Protein AF-A0A6I7WSZ7-F1 (afdb_monomer_lite)

Structure (mmCIF, N/CA/C/O backbone):
data_AF-A0A6I7WSZ7-F1
#
_entry.id   AF-A0A6I7WSZ7-F1
#
loop_
_atom_site.group_PDB
_atom_site.id
_atom_site.type_symbol
_atom_site.label_atom_id
_atom_site.label_alt_id
_atom_site.label_comp_id
_atom_site.label_asym_id
_atom_site.label_entity_id
_atom_site.label_seq_id
_atom_site.pdbx_PDB_ins_code
_atom_site.Cartn_x
_atom_site.Cartn_y
_atom_site.Cartn_z
_atom_site.occupancy
_atom_site.B_iso_or_equiv
_atom_site.auth_seq_id
_atom_site.auth_comp_id
_atom_site.auth_asym_id
_atom_site.auth_atom_id
_atom_site.pdbx_PDB_model_num
ATOM 1 N N . MET A 1 1 ? 23.180 -10.402 -24.984 1.00 61.69 1 MET A N 1
ATOM 2 C CA . MET A 1 1 ? 23.197 -9.294 -23.997 1.00 61.69 1 MET A CA 1
ATOM 3 C C . MET A 1 1 ? 21.841 -8.602 -23.836 1.00 61.69 1 MET A C 1
ATOM 5 O O . MET A 1 1 ? 21.343 -8.611 -22.723 1.00 61.69 1 MET A O 1
ATOM 9 N N . LYS A 1 2 ? 21.195 -8.072 -24.895 1.00 64.31 2 LYS A N 1
ATOM 10 C CA . LYS A 1 2 ? 19.875 -7.399 -24.777 1.00 64.31 2 LYS A CA 1
ATOM 11 C C . LYS A 1 2 ? 18.757 -8.269 -24.168 1.00 64.31 2 LYS A C 1
ATOM 13 O O . LYS A 1 2 ? 18.060 -7.794 -23.284 1.00 64.31 2 LYS A O 1
ATOM 18 N N . GLN A 1 3 ? 18.656 -9.542 -24.561 1.00 67.06 3 GLN A N 1
ATOM 19 C CA . GLN A 1 3 ? 17.667 -10.479 -23.995 1.00 67.06 3 GLN A CA 1
ATOM 20 C C . GLN A 1 3 ? 17.835 -10.725 -22.486 1.00 67.06 3 GLN A C 1
ATOM 22 O O . GLN A 1 3 ? 16.839 -10.875 -21.790 1.00 67.06 3 GLN A O 1
ATOM 27 N N . SER A 1 4 ? 19.072 -10.719 -21.975 1.00 76.81 4 SER A N 1
ATOM 28 C CA . SER A 1 4 ? 19.343 -10.878 -20.537 1.00 76.81 4 SER A CA 1
ATOM 29 C C . SER A 1 4 ? 18.807 -9.681 -19.751 1.00 76.81 4 SER A C 1
ATOM 31 O O . SER A 1 4 ? 18.064 -9.856 -18.800 1.00 76.81 4 SER A O 1
ATOM 33 N N . LEU A 1 5 ? 19.080 -8.459 -20.222 1.00 77.75 5 LEU A N 1
ATOM 34 C CA . LEU A 1 5 ? 18.627 -7.215 -19.583 1.00 77.75 5 LEU A CA 1
ATOM 35 C C . LEU A 1 5 ? 17.100 -7.044 -19.581 1.00 77.75 5 LEU A C 1
ATOM 37 O O . LEU A 1 5 ? 16.548 -6.359 -18.722 1.00 77.75 5 LEU A O 1
ATOM 41 N N . GLU A 1 6 ? 16.402 -7.584 -20.579 1.00 79.50 6 GLU A N 1
ATOM 42 C CA . GLU A 1 6 ? 14.935 -7.607 -20.590 1.00 79.50 6 GLU A CA 1
ATOM 43 C C . GLU A 1 6 ? 14.379 -8.661 -19.633 1.00 79.50 6 GLU A C 1
ATOM 45 O O . GLU A 1 6 ? 13.440 -8.365 -18.894 1.00 79.50 6 GLU A O 1
ATOM 50 N N . GLN A 1 7 ? 14.983 -9.852 -19.588 1.00 82.94 7 GLN A N 1
ATOM 51 C CA . GLN A 1 7 ? 14.633 -10.880 -18.605 1.00 82.94 7 GLN A CA 1
ATOM 52 C C . GLN A 1 7 ? 14.823 -10.374 -17.171 1.00 82.94 7 GLN A C 1
ATOM 54 O O . GLN A 1 7 ? 13.931 -10.567 -16.346 1.00 82.94 7 GLN A O 1
ATOM 59 N N . ASP A 1 8 ? 15.909 -9.647 -16.903 1.00 89.88 8 ASP A N 1
ATOM 60 C CA . ASP A 1 8 ? 16.186 -9.049 -15.596 1.00 89.88 8 ASP A CA 1
ATOM 61 C C . ASP A 1 8 ? 15.120 -8.010 -15.213 1.00 89.88 8 ASP A C 1
ATOM 63 O O . ASP A 1 8 ? 14.604 -8.018 -14.095 1.00 89.88 8 ASP A O 1
ATOM 67 N N . ARG A 1 9 ? 14.706 -7.145 -16.149 1.00 92.12 9 ARG A N 1
ATOM 68 C CA . ARG A 1 9 ? 13.656 -6.144 -15.890 1.00 92.12 9 ARG A CA 1
ATOM 69 C C . ARG A 1 9 ? 12.295 -6.780 -15.610 1.00 92.12 9 ARG A C 1
ATOM 71 O O . ARG A 1 9 ? 11.619 -6.381 -14.665 1.00 92.12 9 ARG A O 1
ATOM 78 N N . TRP A 1 10 ? 11.912 -7.798 -16.377 1.00 95.12 10 TRP A N 1
ATOM 79 C CA . TRP A 1 10 ? 10.677 -8.543 -16.121 1.00 95.12 10 TRP A CA 1
ATOM 80 C C . TRP A 1 10 ? 10.727 -9.345 -14.822 1.00 95.12 10 TRP A C 1
ATOM 82 O O . TRP A 1 10 ? 9.702 -9.494 -14.156 1.00 95.12 10 TRP A O 1
ATOM 92 N N . PHE A 1 11 ? 11.900 -9.851 -14.438 1.00 95.56 11 PHE A N 1
ATOM 93 C CA . PHE A 1 11 ? 12.090 -10.483 -13.138 1.00 95.56 11 PHE A CA 1
ATOM 94 C C . PHE A 1 11 ? 11.812 -9.495 -11.999 1.00 95.56 11 PHE A C 1
ATOM 96 O O . PHE A 1 11 ? 11.034 -9.823 -11.104 1.00 95.56 11 PHE A O 1
ATOM 103 N N . ILE A 1 12 ? 12.359 -8.276 -12.071 1.00 96.06 12 ILE A N 1
ATOM 104 C CA . ILE A 1 12 ? 12.102 -7.221 -11.079 1.00 96.06 12 ILE A CA 1
ATOM 105 C C . ILE A 1 12 ? 10.612 -6.887 -10.991 1.00 96.06 12 ILE A C 1
ATOM 107 O O . ILE A 1 12 ? 10.063 -6.894 -9.893 1.00 96.06 12 ILE A O 1
ATOM 111 N N . VAL A 1 13 ? 9.934 -6.680 -12.125 1.00 97.00 13 VAL A N 1
ATOM 112 C CA . VAL A 1 13 ? 8.481 -6.422 -12.140 1.00 97.00 13 VAL A CA 1
ATOM 113 C C . VAL A 1 13 ? 7.715 -7.535 -11.421 1.00 97.00 13 VAL A C 1
ATOM 115 O O . VAL A 1 13 ? 6.852 -7.252 -10.596 1.00 97.00 13 VAL A O 1
ATOM 118 N N . LYS A 1 14 ? 8.062 -8.806 -11.668 1.00 97.62 14 LYS A N 1
ATOM 119 C CA . LYS A 1 14 ? 7.428 -9.942 -10.981 1.00 97.62 14 LYS A CA 1
ATOM 120 C C . LYS A 1 14 ? 7.676 -9.927 -9.473 1.00 97.62 14 LYS A C 1
ATOM 122 O O . LYS A 1 14 ? 6.749 -10.197 -8.718 1.00 97.62 14 LYS A O 1
ATOM 127 N N . GLN A 1 15 ? 8.894 -9.620 -9.022 1.00 98.00 15 GLN A N 1
ATOM 128 C CA . GLN A 1 15 ? 9.187 -9.552 -7.585 1.00 98.00 15 GLN A CA 1
ATOM 129 C C . GLN A 1 15 ? 8.426 -8.411 -6.901 1.00 98.00 15 GLN A C 1
ATOM 131 O O . GLN A 1 15 ? 7.849 -8.616 -5.835 1.00 98.00 15 GLN A O 1
ATOM 136 N N . LEU A 1 16 ? 8.370 -7.238 -7.536 1.00 97.81 16 LEU A N 1
ATOM 137 C CA . LEU A 1 16 ? 7.638 -6.079 -7.024 1.00 97.81 16 LEU A CA 1
ATOM 138 C C . LEU A 1 16 ? 6.131 -6.327 -6.978 1.00 97.81 16 LEU A C 1
ATOM 140 O O . LEU A 1 16 ? 5.474 -5.921 -6.021 1.00 97.81 16 LEU A O 1
ATOM 144 N N . LEU A 1 17 ? 5.583 -7.048 -7.959 1.00 97.44 17 LEU A N 1
ATOM 145 C CA . LEU A 1 17 ? 4.182 -7.457 -7.940 1.00 97.44 17 LEU A CA 1
ATOM 146 C C . LEU A 1 17 ? 3.887 -8.362 -6.734 1.00 97.44 17 LEU A C 1
ATOM 148 O O . LEU A 1 17 ? 2.967 -8.081 -5.973 1.00 97.44 17 LEU A O 1
ATOM 152 N N . LEU A 1 18 ? 4.719 -9.383 -6.495 1.00 97.88 18 LEU A N 1
ATOM 153 C CA . LEU A 1 18 ? 4.574 -10.277 -5.338 1.00 97.88 18 LEU A CA 1
ATOM 154 C C . LEU A 1 18 ? 4.703 -9.536 -4.000 1.00 97.88 18 LEU A C 1
ATOM 156 O O . LEU A 1 18 ? 4.025 -9.881 -3.032 1.00 97.88 18 LEU A O 1
ATOM 160 N N . LEU A 1 19 ? 5.592 -8.544 -3.916 1.00 97.38 19 LEU A N 1
ATOM 161 C CA . LEU A 1 19 ? 5.734 -7.708 -2.725 1.00 97.38 19 LEU A CA 1
ATOM 162 C C . LEU A 1 19 ? 4.491 -6.837 -2.512 1.00 97.38 19 LEU A C 1
ATOM 164 O O . LEU A 1 19 ? 3.918 -6.842 -1.425 1.00 97.38 19 LEU A O 1
ATOM 168 N N . THR A 1 20 ? 4.023 -6.172 -3.568 1.00 97.31 20 THR A N 1
ATOM 169 C CA . THR A 1 20 ? 2.814 -5.339 -3.537 1.00 97.31 20 THR A CA 1
ATOM 170 C C . THR A 1 20 ? 1.599 -6.158 -3.100 1.00 97.31 20 THR A C 1
ATOM 172 O O . THR A 1 20 ? 0.845 -5.732 -2.230 1.00 97.31 20 THR A O 1
ATOM 175 N N . GLU A 1 21 ? 1.430 -7.376 -3.624 1.00 97.44 21 GLU A N 1
ATOM 176 C CA . GLU A 1 21 ? 0.354 -8.290 -3.220 1.00 97.44 21 GLU A CA 1
ATOM 177 C C . GLU A 1 21 ? 0.400 -8.640 -1.724 1.00 97.44 21 GLU A C 1
ATOM 179 O O . GLU A 1 21 ? -0.646 -8.723 -1.068 1.00 97.44 21 GLU A O 1
ATOM 184 N N . LYS A 1 22 ? 1.599 -8.815 -1.151 1.00 97.19 22 LYS A N 1
ATOM 185 C CA . LYS A 1 22 ? 1.763 -9.044 0.294 1.00 97.19 22 LYS A CA 1
ATOM 186 C C . LYS A 1 22 ? 1.342 -7.822 1.104 1.00 97.19 22 LYS A C 1
ATOM 188 O O . LYS A 1 22 ? 0.588 -7.982 2.065 1.00 97.19 22 LYS A O 1
ATOM 193 N N . GLU A 1 23 ? 1.762 -6.621 0.710 1.00 97.25 23 GLU A N 1
ATOM 194 C CA . GLU A 1 23 ? 1.356 -5.385 1.394 1.00 97.25 23 GLU A CA 1
ATOM 195 C C . GLU A 1 23 ? -0.162 -5.166 1.299 1.00 97.25 23 GLU A C 1
ATOM 197 O O . GLU A 1 23 ? -0.804 -4.891 2.316 1.00 97.25 23 GLU A O 1
ATOM 202 N N . VAL A 1 24 ? -0.775 -5.415 0.132 1.00 97.94 24 VAL A N 1
ATOM 203 C CA . VAL A 1 24 ? -2.242 -5.393 -0.039 1.00 97.94 24 VAL A CA 1
ATOM 204 C C . VAL A 1 24 ? -2.919 -6.360 0.929 1.00 97.94 24 VAL A C 1
ATOM 206 O O . VAL A 1 24 ? -3.899 -5.996 1.583 1.00 97.94 24 VAL A O 1
ATOM 209 N N . LYS A 1 25 ? -2.413 -7.594 1.047 1.00 97.88 25 LYS A N 1
ATOM 210 C CA . LYS A 1 25 ? -2.969 -8.594 1.966 1.00 97.88 25 LYS A CA 1
ATOM 211 C C . LYS A 1 25 ? -2.886 -8.120 3.417 1.00 97.88 25 LYS A C 1
ATOM 213 O O . LYS A 1 25 ? -3.884 -8.188 4.133 1.00 97.88 25 LYS A O 1
ATOM 218 N N . HIS A 1 26 ? -1.732 -7.623 3.856 1.00 96.62 26 HIS A N 1
ATOM 219 C CA . HIS A 1 26 ? -1.549 -7.143 5.225 1.00 96.62 26 HIS A CA 1
ATOM 220 C C . HIS A 1 26 ? -2.418 -5.926 5.542 1.00 96.62 26 HIS A C 1
ATOM 222 O O . HIS A 1 26 ? -3.017 -5.870 6.622 1.00 96.62 26 HIS A O 1
ATOM 228 N N . LEU A 1 27 ? -2.509 -4.971 4.615 1.00 98.25 27 LEU A N 1
ATOM 229 C CA . LEU A 1 27 ? -3.371 -3.805 4.755 1.00 98.25 27 LEU A CA 1
ATOM 230 C C . LEU A 1 27 ? -4.840 -4.219 4.848 1.00 98.25 27 LEU A C 1
ATOM 232 O O . LEU A 1 27 ? -5.534 -3.771 5.757 1.00 98.25 27 LEU A O 1
ATOM 236 N N . ARG A 1 28 ? -5.299 -5.110 3.959 1.00 98.19 28 ARG A N 1
ATOM 237 C CA . ARG A 1 28 ? -6.676 -5.620 3.962 1.00 98.19 28 ARG A CA 1
ATOM 238 C C . ARG A 1 28 ? -7.025 -6.264 5.298 1.00 98.19 28 ARG A C 1
ATOM 240 O O . ARG A 1 28 ? -8.037 -5.904 5.879 1.00 98.19 28 ARG A O 1
ATOM 247 N N . MET A 1 29 ? -6.152 -7.118 5.837 1.00 97.44 29 MET A N 1
ATOM 248 C CA . MET A 1 29 ? -6.377 -7.745 7.145 1.00 97.44 29 MET A CA 1
ATOM 249 C C . MET A 1 29 ? -6.565 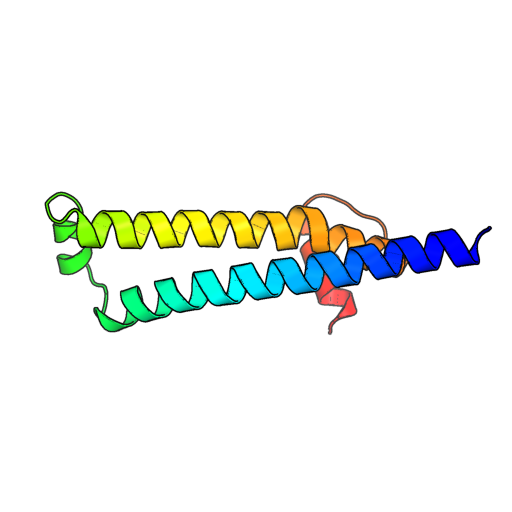-6.719 8.272 1.00 97.44 29 MET A C 1
ATOM 251 O O . MET A 1 29 ? -7.429 -6.912 9.121 1.00 97.44 29 MET A O 1
ATOM 255 N N . THR A 1 30 ? -5.787 -5.630 8.306 1.00 97.12 30 THR A N 1
ATOM 256 C CA . THR A 1 30 ? -6.002 -4.573 9.313 1.00 97.12 30 THR A CA 1
ATOM 257 C C . THR A 1 30 ? -7.255 -3.758 9.019 1.00 97.12 30 THR A C 1
ATOM 259 O O . THR A 1 30 ? -8.024 -3.479 9.931 1.00 97.12 30 THR A O 1
ATOM 262 N N . SER A 1 31 ? -7.483 -3.398 7.755 1.00 97.62 31 SER A N 1
ATOM 263 C CA . SER A 1 31 ? -8.655 -2.625 7.341 1.00 97.62 31 SER A CA 1
ATOM 264 C C . SER A 1 31 ? -9.955 -3.347 7.688 1.00 97.62 31 SER A C 1
ATOM 266 O O . SER A 1 31 ? -10.870 -2.723 8.212 1.00 97.62 31 SER A O 1
ATOM 268 N N . ASP A 1 32 ? -10.021 -4.660 7.463 1.00 97.94 32 ASP A N 1
ATOM 269 C CA . ASP A 1 32 ? -11.191 -5.478 7.777 1.00 97.94 32 ASP A CA 1
ATOM 270 C C . ASP A 1 32 ? -11.440 -5.540 9.292 1.00 97.94 32 ASP A C 1
ATOM 272 O O . ASP A 1 32 ? -12.588 -5.460 9.722 1.00 97.94 32 ASP A O 1
ATOM 276 N N . ARG A 1 33 ? -10.377 -5.592 10.112 1.00 96.56 33 ARG A N 1
ATOM 277 C CA . ARG A 1 33 ? -10.494 -5.505 11.578 1.00 96.56 33 ARG A CA 1
ATOM 278 C C . ARG A 1 33 ? -11.057 -4.162 12.025 1.00 96.56 33 ARG A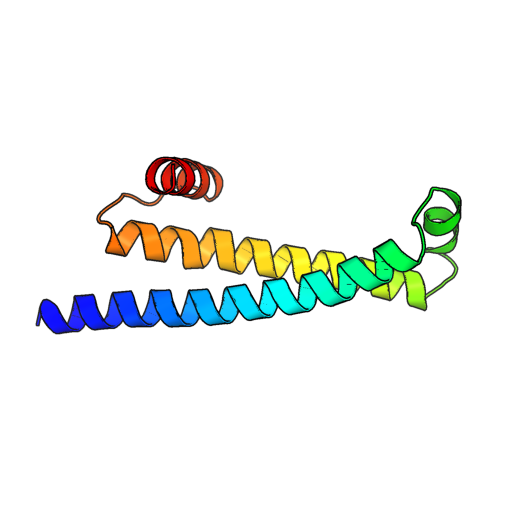 C 1
ATOM 280 O O . ARG A 1 33 ? -11.979 -4.157 12.827 1.00 96.56 33 ARG A O 1
ATOM 287 N N . ILE A 1 34 ? -10.546 -3.051 11.488 1.00 96.75 34 ILE A N 1
ATOM 288 C CA . ILE A 1 34 ? -11.054 -1.711 11.822 1.00 96.75 34 ILE A CA 1
ATOM 289 C C . ILE A 1 34 ? -12.517 -1.582 11.388 1.00 96.75 34 ILE A C 1
ATOM 291 O O . ILE A 1 34 ? -13.349 -1.151 12.174 1.00 96.75 34 ILE A O 1
ATOM 295 N N . LYS A 1 35 ? -12.862 -2.009 10.167 1.00 96.31 35 LYS A N 1
ATOM 296 C CA . LYS A 1 35 ? -14.242 -1.964 9.654 1.00 96.31 35 LYS A CA 1
ATOM 297 C C . LYS A 1 35 ? -15.216 -2.781 10.496 1.00 96.31 35 LYS A C 1
ATOM 299 O O . LYS A 1 35 ? -16.350 -2.355 10.672 1.00 96.31 35 LYS A O 1
ATOM 304 N N . ALA A 1 36 ? -14.788 -3.929 11.021 1.00 96.62 36 ALA A N 1
ATOM 305 C CA . ALA A 1 36 ? -15.618 -4.761 11.889 1.00 96.62 36 ALA A CA 1
ATOM 306 C C . ALA A 1 36 ? -15.987 -4.076 13.220 1.00 96.62 36 ALA A C 1
ATOM 308 O O . ALA A 1 36 ? -16.938 -4.506 13.866 1.00 96.62 36 ALA A O 1
ATOM 309 N N . LEU A 1 37 ? -15.267 -3.017 13.615 1.00 94.62 37 LEU A N 1
ATOM 310 C CA . LEU A 1 37 ? -15.589 -2.193 14.784 1.00 94.62 37 LEU A CA 1
ATOM 311 C C . LEU A 1 37 ? -16.649 -1.116 14.494 1.00 94.62 37 LEU A C 1
ATOM 313 O O . LEU A 1 37 ? -17.030 -0.411 15.422 1.00 94.62 37 LEU A O 1
ATOM 317 N N . ASP A 1 38 ? -17.100 -0.978 13.239 1.00 94.25 38 ASP A N 1
ATOM 318 C CA . ASP A 1 38 ? -17.988 0.097 12.769 1.00 94.25 38 ASP A CA 1
ATOM 319 C C . ASP A 1 38 ? -17.490 1.492 13.210 1.00 94.25 38 ASP A C 1
ATOM 321 O O . ASP A 1 38 ? -18.114 2.169 14.038 1.00 94.25 38 ASP A O 1
ATOM 325 N N . PRO A 1 39 ? -16.296 1.902 12.730 1.00 92.69 39 PRO A N 1
ATOM 326 C CA . PRO A 1 39 ? -15.582 3.048 13.269 1.00 92.69 39 PRO A CA 1
ATOM 327 C C . PRO A 1 39 ? -16.399 4.323 13.064 1.00 92.69 39 PRO A C 1
ATOM 329 O O . PRO A 1 39 ? -16.783 4.685 11.953 1.00 92.69 39 PRO A O 1
ATOM 332 N N . ASN A 1 40 ? -16.630 5.027 14.164 1.00 95.38 40 ASN A N 1
ATOM 333 C CA . ASN A 1 40 ? -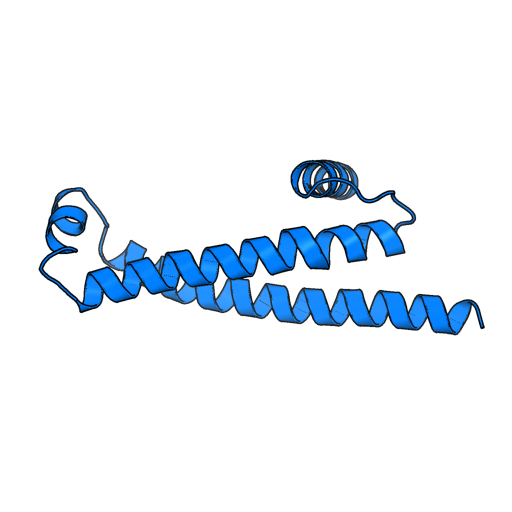17.394 6.264 14.226 1.00 95.38 40 ASN A CA 1
ATOM 334 C C . ASN A 1 40 ? -16.686 7.269 15.150 1.00 95.38 40 ASN A C 1
ATOM 336 O O . ASN A 1 40 ? -15.612 6.985 15.685 1.00 95.38 40 ASN A O 1
ATOM 340 N N . LEU A 1 41 ? -17.281 8.448 15.347 1.00 95.75 41 LEU A N 1
ATOM 341 C CA . LEU A 1 41 ? -16.718 9.487 16.218 1.00 95.75 41 LEU A CA 1
ATOM 342 C C . LEU A 1 41 ? -16.432 8.974 17.637 1.00 95.75 41 LEU A C 1
ATOM 344 O O . LEU A 1 41 ? -15.351 9.226 18.157 1.00 95.75 41 LEU A O 1
ATOM 348 N N . GLN A 1 42 ? -17.339 8.181 18.217 1.00 94.00 42 GLN A N 1
ATOM 349 C CA . GLN A 1 42 ? -17.147 7.624 19.555 1.00 94.00 42 GLN A CA 1
ATOM 350 C C . GLN A 1 42 ? -15.933 6.694 19.612 1.00 94.00 42 GLN A C 1
ATOM 352 O O . GLN A 1 42 ? -15.183 6.730 20.583 1.00 94.00 42 GLN A O 1
ATOM 357 N N . TRP A 1 43 ? -15.721 5.874 18.578 1.00 95.31 43 TRP A N 1
ATOM 358 C CA . TRP A 1 43 ? -14.539 5.017 18.481 1.00 95.31 43 TRP A CA 1
ATOM 359 C C . TRP A 1 43 ? -13.249 5.843 18.403 1.00 95.31 43 TRP A C 1
ATOM 361 O O . TRP A 1 43 ? -12.297 5.541 19.121 1.00 95.31 43 TRP A O 1
ATOM 371 N N . ILE A 1 44 ? -13.235 6.920 17.609 1.00 95.06 44 ILE A N 1
ATOM 372 C CA . ILE A 1 44 ? -12.079 7.825 17.488 1.00 95.06 44 ILE A CA 1
ATOM 373 C C . ILE A 1 44 ? -11.726 8.450 18.843 1.00 95.06 44 ILE A C 1
ATOM 375 O O . ILE A 1 44 ? -10.561 8.452 19.227 1.00 95.06 44 ILE A O 1
ATOM 379 N N . GLU A 1 45 ? -12.720 8.912 19.603 1.00 95.31 45 GLU A N 1
ATOM 380 C CA . GLU A 1 45 ? -12.514 9.467 20.949 1.00 95.31 45 GLU A CA 1
ATOM 381 C C . GLU A 1 45 ? -11.896 8.451 21.924 1.00 95.31 45 GLU A C 1
ATOM 383 O O . GLU A 1 45 ? -11.199 8.828 22.865 1.00 95.31 45 GLU A O 1
ATOM 388 N N . THR A 1 46 ? -12.110 7.148 21.705 1.00 95.12 46 THR A N 1
ATOM 389 C CA . THR A 1 46 ? -11.507 6.113 22.557 1.00 95.12 46 THR A CA 1
ATOM 390 C C . THR A 1 46 ? -10.030 5.852 22.267 1.00 95.12 46 THR A C 1
ATOM 392 O O . THR A 1 46 ? -9.368 5.258 23.116 1.00 95.12 46 THR A O 1
ATOM 395 N N . LEU A 1 47 ? -9.490 6.297 21.124 1.00 95.31 47 LEU A N 1
ATOM 396 C CA . LEU A 1 47 ? -8.113 5.993 20.706 1.00 95.31 47 LEU A CA 1
ATOM 397 C C . LEU A 1 47 ? -7.064 6.484 21.710 1.00 95.31 47 LEU A C 1
ATOM 399 O O . LEU A 1 47 ? -6.086 5.785 21.955 1.00 95.31 47 LEU A O 1
ATOM 403 N N . GLU A 1 48 ? -7.286 7.640 22.341 1.00 93.19 48 GLU A N 1
ATOM 404 C CA . GLU A 1 48 ? -6.349 8.206 23.325 1.00 93.19 48 GLU A CA 1
ATOM 405 C C . GLU A 1 48 ? -6.208 7.336 24.582 1.00 93.19 48 GLU A C 1
ATOM 407 O O . GLU A 1 48 ? -5.152 7.312 25.211 1.00 93.19 48 GLU A O 1
ATOM 412 N N . ASN A 1 49 ? -7.267 6.606 24.940 1.00 95.06 49 ASN A N 1
ATOM 413 C CA . ASN A 1 49 ? -7.345 5.831 26.179 1.00 95.06 49 ASN A CA 1
ATOM 414 C C . ASN A 1 49 ? -7.369 4.313 25.938 1.00 95.06 49 ASN A C 1
ATOM 416 O O . ASN A 1 49 ? -7.399 3.537 26.893 1.00 95.06 49 ASN A O 1
ATOM 420 N N . ASN A 1 50 ? -7.352 3.878 24.675 1.00 95.75 50 ASN A N 1
ATOM 421 C CA . ASN A 1 50 ? -7.350 2.476 24.283 1.00 95.75 50 ASN A CA 1
ATOM 422 C C . ASN A 1 50 ? -6.151 2.180 23.374 1.00 95.75 50 ASN A C 1
ATOM 424 O O . ASN A 1 50 ? -6.204 2.359 22.155 1.00 95.75 50 ASN A O 1
ATOM 428 N N . ILE A 1 51 ? -5.083 1.673 23.997 1.00 95.56 51 ILE A N 1
ATOM 429 C CA . ILE A 1 51 ? -3.824 1.319 23.328 1.00 95.56 51 ILE A CA 1
ATOM 430 C C . ILE A 1 51 ? -4.066 0.342 22.172 1.00 95.56 51 ILE A C 1
ATOM 432 O O . ILE A 1 51 ? -3.496 0.526 21.104 1.00 95.56 51 ILE A O 1
ATOM 436 N N . GLU A 1 52 ? -4.951 -0.645 22.333 1.00 95.62 52 GLU A N 1
ATOM 437 C CA . GLU A 1 52 ? -5.204 -1.644 21.289 1.00 95.62 52 GLU A CA 1
ATOM 438 C C . GLU A 1 52 ? -5.795 -1.012 20.020 1.00 95.62 52 GLU A C 1
ATOM 440 O O . GLU A 1 52 ? -5.396 -1.351 18.903 1.00 95.62 52 GLU A O 1
ATOM 445 N N . TYR A 1 53 ? -6.738 -0.077 20.168 1.00 95.69 53 TYR A N 1
ATOM 446 C CA . TYR A 1 53 ? -7.337 0.607 19.021 1.00 95.69 53 TYR A CA 1
ATOM 447 C C . TYR A 1 53 ? -6.371 1.601 18.375 1.00 95.69 53 TYR A C 1
ATOM 449 O O . TYR A 1 53 ? -6.320 1.674 17.145 1.00 95.69 53 TYR A O 1
ATOM 457 N N . SER A 1 54 ? -5.574 2.303 19.183 1.00 96.81 54 SER A N 1
ATOM 458 C CA . SER A 1 54 ? -4.517 3.191 18.694 1.00 96.81 54 SER A CA 1
ATOM 459 C C . SER A 1 54 ? -3.478 2.422 17.869 1.00 96.81 54 SER A C 1
ATOM 461 O O . SER A 1 54 ? -3.262 2.724 16.695 1.00 96.81 54 SER A O 1
ATOM 463 N N . GLU A 1 55 ? -2.940 1.325 18.411 1.00 97.25 55 GLU A N 1
ATOM 464 C CA . GLU A 1 55 ? -1.984 0.462 17.709 1.00 97.25 55 GLU A CA 1
ATOM 465 C C . GLU A 1 55 ? -2.577 -0.154 16.434 1.00 97.25 55 GLU A C 1
ATOM 467 O O . GLU A 1 55 ? -1.879 -0.337 15.432 1.00 97.25 55 GLU A O 1
ATOM 472 N N . MET A 1 56 ? -3.875 -0.476 16.436 1.00 96.38 56 MET A N 1
ATOM 473 C CA . MET A 1 56 ? -4.554 -0.981 15.245 1.00 96.38 56 MET A CA 1
ATOM 474 C C . MET A 1 56 ? -4.606 0.071 14.131 1.00 96.38 56 MET A C 1
ATOM 476 O O . MET A 1 56 ? -4.350 -0.266 12.968 1.00 96.38 56 MET A O 1
ATOM 480 N N . LEU A 1 57 ? -4.916 1.326 14.472 1.00 97.19 57 LEU A N 1
ATOM 481 C CA . LEU A 1 57 ? -4.934 2.436 13.522 1.00 97.19 57 LEU A CA 1
ATOM 482 C C . LEU A 1 57 ? -3.523 2.758 13.010 1.00 97.19 57 LEU A C 1
ATOM 484 O O . LEU A 1 57 ? -3.330 2.866 11.798 1.00 97.19 57 LEU A O 1
ATOM 488 N N . ASP A 1 58 ? -2.524 2.800 13.888 1.00 97.69 58 ASP A N 1
ATOM 489 C CA . ASP A 1 58 ? -1.121 3.002 13.507 1.00 97.69 58 ASP A CA 1
ATOM 490 C C . ASP A 1 58 ? -0.627 1.896 12.569 1.00 97.69 58 ASP A C 1
ATOM 492 O O . ASP A 1 58 ? 0.022 2.155 11.549 1.00 97.69 58 ASP A O 1
ATOM 496 N N . ALA A 1 59 ? -0.993 0.642 12.849 1.00 97.75 59 ALA A N 1
ATOM 497 C CA . ALA A 1 59 ? -0.679 -0.478 11.974 1.00 97.75 59 ALA A CA 1
ATOM 498 C C . ALA A 1 59 ? -1.340 -0.336 10.596 1.00 97.75 59 ALA A C 1
ATOM 500 O O . ALA A 1 59 ? -0.737 -0.736 9.596 1.00 97.75 59 ALA A O 1
ATOM 501 N N . PHE A 1 60 ? -2.558 0.210 10.519 1.00 98.12 60 PHE A N 1
ATOM 502 C CA . PHE A 1 60 ? -3.217 0.507 9.247 1.00 98.12 60 PHE A CA 1
ATOM 503 C C . PHE A 1 60 ? -2.456 1.587 8.476 1.00 98.12 60 PHE A C 1
ATOM 505 O O . PHE A 1 60 ? -2.087 1.344 7.329 1.00 98.12 60 PHE A O 1
ATOM 512 N N . VAL A 1 61 ? -2.160 2.727 9.111 1.00 97.81 61 VAL A N 1
ATOM 513 C CA . VAL A 1 61 ? -1.431 3.847 8.490 1.00 97.81 61 VAL A CA 1
ATOM 514 C C . VAL A 1 61 ? -0.060 3.389 7.990 1.00 97.81 61 VAL A C 1
ATOM 516 O O . VAL A 1 61 ? 0.293 3.623 6.837 1.00 97.81 61 VAL A O 1
ATOM 519 N N . SER A 1 62 ? 0.677 2.642 8.813 1.00 97.81 62 SER A N 1
ATOM 520 C CA . SER A 1 62 ? 1.990 2.096 8.458 1.00 97.81 62 SER A CA 1
ATOM 521 C C . SER A 1 62 ? 1.933 1.131 7.264 1.00 97.81 62 SER A C 1
ATOM 523 O O . SER A 1 62 ? 2.784 1.186 6.375 1.00 97.81 62 SER A O 1
ATOM 525 N N . ARG A 1 63 ? 0.933 0.238 7.214 1.00 97.88 63 ARG A N 1
ATOM 526 C CA . ARG A 1 63 ? 0.734 -0.699 6.088 1.00 97.88 63 ARG A CA 1
ATOM 527 C C . ARG A 1 63 ? 0.285 0.020 4.821 1.00 97.88 63 ARG A C 1
ATOM 529 O O . ARG A 1 63 ? 0.690 -0.368 3.731 1.00 97.88 63 ARG A O 1
ATOM 536 N N . PHE A 1 64 ? -0.543 1.051 4.962 1.00 97.94 64 PHE A N 1
ATOM 537 C CA . PHE A 1 64 ? -0.997 1.857 3.838 1.00 97.94 64 PHE A CA 1
ATOM 538 C C . PHE A 1 64 ? 0.167 2.624 3.207 1.00 97.94 64 PHE A C 1
ATOM 540 O O . PHE A 1 64 ? 0.329 2.550 1.993 1.00 97.94 64 PHE A O 1
ATOM 547 N N . GLY A 1 65 ? 1.020 3.253 4.023 1.00 96.88 65 GLY A N 1
ATOM 548 C CA . GLY A 1 65 ? 2.236 3.920 3.550 1.00 96.88 65 GLY A CA 1
ATOM 549 C C . GLY A 1 65 ? 3.152 2.974 2.774 1.00 96.88 65 GLY A C 1
ATOM 550 O O . GLY A 1 65 ? 3.470 3.244 1.623 1.00 96.88 65 GLY A O 1
ATOM 551 N N . ARG A 1 66 ? 3.463 1.791 3.327 1.00 96.62 66 ARG A N 1
ATOM 552 C CA . ARG A 1 66 ? 4.270 0.788 2.604 1.00 96.62 66 ARG A CA 1
ATOM 553 C C . ARG A 1 66 ? 3.663 0.374 1.269 1.00 96.62 66 ARG A C 1
ATOM 555 O O . ARG A 1 66 ? 4.392 0.244 0.292 1.00 96.62 66 ARG A O 1
ATOM 562 N N . LEU A 1 67 ? 2.345 0.169 1.216 1.00 97.50 67 LEU A N 1
ATOM 563 C CA . LEU A 1 67 ? 1.674 -0.148 -0.041 1.00 97.50 67 LEU A CA 1
ATOM 564 C C . LEU A 1 67 ? 1.817 0.995 -1.056 1.00 97.50 67 LEU A C 1
ATOM 566 O O . LEU A 1 67 ? 2.078 0.716 -2.223 1.00 97.50 67 LEU A O 1
ATOM 570 N N . GLN A 1 68 ? 1.647 2.250 -0.630 1.00 95.06 68 GLN A N 1
ATOM 571 C CA . GLN A 1 68 ? 1.826 3.416 -1.498 1.00 95.06 68 GLN A CA 1
ATOM 572 C C . GLN A 1 68 ? 3.258 3.513 -2.023 1.00 95.06 68 GLN A C 1
ATOM 574 O O . GLN A 1 68 ? 3.429 3.678 -3.226 1.00 95.06 68 GLN A O 1
ATOM 579 N N . ASP A 1 69 ? 4.259 3.331 -1.163 1.00 94.94 69 ASP A N 1
ATOM 580 C CA . ASP A 1 69 ? 5.672 3.385 -1.544 1.00 94.94 69 ASP A CA 1
ATOM 581 C C . ASP A 1 69 ? 6.014 2.255 -2.531 1.00 94.94 69 ASP A C 1
ATOM 583 O O . ASP A 1 69 ? 6.518 2.499 -3.626 1.00 94.94 69 ASP A O 1
ATOM 587 N N . THR A 1 70 ? 5.656 1.005 -2.210 1.00 95.69 70 THR A N 1
ATOM 588 C CA . THR A 1 70 ? 5.939 -0.145 -3.089 1.00 95.69 70 THR A CA 1
ATOM 589 C C . THR A 1 70 ? 5.215 -0.022 -4.433 1.00 95.69 70 THR A C 1
ATOM 591 O O . THR A 1 70 ? 5.795 -0.286 -5.488 1.00 95.69 70 THR A O 1
ATOM 594 N N . LEU A 1 71 ? 3.945 0.391 -4.431 1.00 94.94 71 LEU A N 1
ATOM 595 C CA . LEU A 1 71 ? 3.178 0.554 -5.664 1.00 94.94 71 LEU A CA 1
ATOM 596 C C . LEU A 1 71 ? 3.700 1.737 -6.490 1.00 94.94 71 LEU A C 1
ATOM 598 O O . LEU A 1 71 ? 3.974 1.590 -7.681 1.00 94.94 71 LEU A O 1
ATOM 602 N N . GLY A 1 72 ? 3.798 2.907 -5.866 1.00 93.31 72 GLY A N 1
ATOM 603 C CA . GLY A 1 72 ? 4.029 4.193 -6.511 1.00 93.31 72 GLY A CA 1
ATOM 604 C C . GLY A 1 72 ? 5.476 4.444 -6.910 1.00 93.31 72 GLY A C 1
ATOM 605 O O . GLY A 1 72 ? 5.724 4.942 -8.012 1.00 93.31 72 GLY A O 1
ATOM 606 N N . ASP A 1 73 ? 6.421 4.071 -6.051 1.00 93.75 73 ASP A N 1
ATOM 607 C CA . ASP A 1 73 ? 7.833 4.416 -6.231 1.00 93.75 73 ASP A CA 1
ATOM 608 C C . ASP A 1 73 ? 8.627 3.277 -6.874 1.00 93.75 73 ASP A C 1
ATOM 610 O O . ASP A 1 73 ? 9.650 3.516 -7.522 1.00 93.75 73 ASP A O 1
ATOM 614 N N . GLU A 1 74 ? 8.133 2.041 -6.766 1.00 95.56 74 GLU A N 1
ATOM 615 C CA . GLU A 1 74 ? 8.830 0.863 -7.278 1.00 95.56 74 GLU A CA 1
ATOM 616 C C . GLU A 1 74 ? 8.081 0.190 -8.435 1.00 95.56 74 GLU A C 1
ATOM 618 O O . GLU A 1 74 ? 8.595 0.145 -9.560 1.00 95.56 74 GLU A O 1
ATOM 623 N N . LEU A 1 75 ? 6.870 -0.329 -8.193 1.00 96.56 75 LEU A N 1
ATOM 624 C CA . LEU A 1 75 ? 6.157 -1.167 -9.160 1.00 96.56 75 LEU A CA 1
ATOM 625 C C . LEU A 1 75 ? 5.725 -0.385 -10.406 1.00 96.56 75 LEU A C 1
ATOM 627 O O . LEU A 1 75 ? 6.011 -0.820 -11.524 1.00 96.56 75 LEU A O 1
ATOM 631 N N . LEU A 1 76 ? 5.066 0.765 -10.237 1.00 95.88 76 LEU A N 1
ATOM 632 C CA . LEU A 1 76 ? 4.596 1.582 -11.358 1.00 95.88 76 LEU A CA 1
ATOM 633 C C . LEU A 1 76 ? 5.756 2.026 -12.271 1.00 95.88 76 LEU A C 1
ATOM 635 O O . LEU A 1 76 ? 5.685 1.769 -13.477 1.00 95.88 76 LEU A O 1
ATOM 639 N N . PRO A 1 77 ? 6.869 2.588 -11.757 1.00 96.06 77 PRO A N 1
ATOM 640 C CA . PRO A 1 77 ? 8.038 2.885 -12.581 1.00 96.06 77 PRO A CA 1
ATOM 641 C C . PRO A 1 77 ? 8.633 1.655 -13.272 1.00 96.06 77 PRO A C 1
ATOM 643 O O . PRO A 1 77 ? 9.072 1.755 -14.419 1.00 96.06 77 PRO A O 1
ATOM 646 N N . ALA A 1 78 ? 8.667 0.496 -12.607 1.00 95.81 78 ALA A N 1
ATOM 647 C CA . ALA A 1 78 ? 9.187 -0.731 -13.204 1.00 95.81 78 ALA A CA 1
ATOM 648 C C . ALA A 1 78 ? 8.324 -1.208 -14.384 1.00 95.81 78 ALA A C 1
ATOM 650 O O . ALA A 1 78 ? 8.877 -1.554 -15.430 1.00 95.81 78 ALA A O 1
ATOM 651 N N . ILE A 1 79 ? 6.993 -1.162 -14.244 1.00 95.38 79 ILE A N 1
ATOM 652 C CA . ILE A 1 79 ? 6.039 -1.490 -15.314 1.00 95.38 79 ILE A CA 1
ATOM 653 C C . ILE A 1 79 ? 6.212 -0.532 -16.497 1.00 95.38 79 ILE A C 1
ATOM 655 O O . ILE A 1 79 ? 6.373 -0.981 -17.629 1.00 95.38 79 ILE A O 1
ATOM 659 N N . LEU A 1 80 ? 6.263 0.780 -16.253 1.00 95.12 80 LEU A N 1
ATOM 660 C CA . LEU A 1 80 ? 6.440 1.762 -17.329 1.00 95.12 80 LEU A CA 1
ATOM 661 C C . LEU A 1 80 ? 7.749 1.530 -18.099 1.00 95.12 80 LEU A C 1
ATOM 663 O O . LEU A 1 80 ? 7.751 1.514 -19.328 1.00 95.12 80 LEU A O 1
ATOM 667 N N . ARG A 1 81 ? 8.855 1.237 -17.403 1.00 93.81 81 ARG A N 1
ATOM 668 C CA . ARG A 1 81 ? 10.150 0.958 -18.049 1.00 93.81 81 ARG A CA 1
ATOM 669 C C . ARG A 1 81 ? 10.141 -0.290 -18.932 1.00 93.81 81 ARG A C 1
ATOM 671 O O . ARG A 1 81 ? 10.845 -0.296 -19.944 1.00 93.81 81 ARG A O 1
ATOM 678 N N . VAL A 1 82 ? 9.417 -1.352 -18.561 1.00 94.31 82 VAL A N 1
ATOM 679 C CA . VAL A 1 82 ? 9.286 -2.541 -19.431 1.00 94.31 82 VAL A CA 1
ATOM 680 C C . VAL A 1 82 ? 8.333 -2.297 -20.598 1.00 94.31 82 VAL A C 1
ATOM 682 O O . VAL A 1 82 ? 8.533 -2.882 -21.658 1.00 94.31 82 VAL A O 1
ATOM 685 N N . SER A 1 83 ? 7.383 -1.376 -20.440 1.00 92.12 83 SER A N 1
ATOM 686 C CA . SER A 1 83 ? 6.491 -0.900 -21.505 1.00 92.12 83 SER A CA 1
ATOM 687 C C . SER A 1 83 ? 7.115 0.175 -22.405 1.00 92.12 83 SER A C 1
ATOM 689 O O . SER A 1 83 ? 6.442 0.676 -23.297 1.00 92.12 83 SER A O 1
ATOM 691 N N . LEU A 1 84 ? 8.395 0.521 -22.202 1.00 92.38 84 LEU A N 1
ATOM 692 C CA . LEU A 1 84 ? 9.105 1.598 -22.914 1.00 92.38 84 LEU A CA 1
ATOM 693 C C . LEU A 1 84 ? 8.478 2.993 -22.729 1.00 92.38 84 LEU A C 1
ATOM 695 O O . LEU A 1 84 ? 8.703 3.894 -23.535 1.00 92.38 84 LEU A O 1
ATOM 699 N N . GLU A 1 85 ? 7.749 3.182 -21.634 1.00 93.69 85 GLU A N 1
ATOM 700 C CA . GLU A 1 85 ? 7.143 4.447 -21.237 1.00 93.69 85 GLU A CA 1
ATOM 701 C C . GLU A 1 85 ? 8.093 5.250 -20.331 1.00 93.69 85 GLU A C 1
ATOM 703 O O . GLU A 1 85 ? 8.850 4.677 -19.534 1.00 93.69 85 GLU A O 1
ATOM 708 N N . PRO A 1 86 ? 8.073 6.592 -20.406 1.00 92.62 86 PRO A N 1
ATOM 709 C CA . PRO A 1 86 ? 8.846 7.426 -19.502 1.00 92.62 86 PRO A CA 1
ATOM 710 C C . PRO A 1 86 ? 8.308 7.332 -18.068 1.00 92.62 86 PRO A C 1
ATOM 712 O O . PRO A 1 86 ? 7.107 7.192 -17.832 1.00 92.62 86 PRO A O 1
ATOM 715 N N . THR A 1 87 ? 9.196 7.518 -17.093 1.00 95.12 87 THR A N 1
ATOM 716 C CA . THR A 1 87 ? 8.846 7.669 -15.671 1.00 95.12 87 THR A CA 1
ATOM 717 C C . THR A 1 87 ? 8.915 9.143 -15.262 1.00 95.12 87 THR A C 1
ATOM 719 O O . THR A 1 87 ? 9.745 9.886 -15.781 1.00 95.12 87 THR A O 1
ATOM 722 N N . GLY A 1 88 ? 8.044 9.576 -14.356 1.00 92.50 88 GLY A N 1
ATOM 723 C CA . GLY A 1 88 ? 7.970 10.926 -13.790 1.00 92.50 88 GLY A CA 1
ATOM 724 C C . GLY A 1 88 ? 7.718 10.882 -12.282 1.00 92.50 88 GLY A C 1
ATOM 725 O O . GLY A 1 88 ? 8.144 9.933 -11.619 1.00 92.50 88 GLY A O 1
ATOM 726 N N . SER A 1 89 ? 7.028 11.892 -11.745 1.00 93.31 89 SER A N 1
ATOM 727 C CA . SER A 1 89 ? 6.583 11.873 -10.346 1.00 93.31 89 SER A CA 1
ATOM 728 C C . SER A 1 89 ? 5.639 10.693 -10.073 1.00 93.31 89 SER A C 1
ATOM 730 O O . SER A 1 89 ? 5.103 10.087 -11.004 1.00 93.31 89 SER A O 1
ATOM 732 N N . GLN A 1 90 ? 5.406 10.368 -8.798 1.00 90.12 90 GLN A N 1
ATOM 733 C CA . GLN A 1 90 ? 4.494 9.285 -8.410 1.00 90.12 90 GLN A CA 1
ATOM 734 C C . GLN A 1 90 ? 3.098 9.457 -9.042 1.00 90.12 90 GLN A C 1
ATOM 736 O O . GLN A 1 90 ? 2.553 8.512 -9.613 1.00 90.12 90 GLN A O 1
ATOM 741 N N . LEU A 1 91 ? 2.563 10.685 -9.033 1.00 91.75 91 LEU A N 1
ATOM 742 C CA . LEU A 1 91 ? 1.281 11.014 -9.658 1.00 91.75 91 LEU A CA 1
ATOM 743 C C . LEU A 1 91 ? 1.323 10.865 -11.188 1.00 91.75 91 LEU A C 1
ATOM 745 O O . LEU A 1 91 ? 0.396 10.303 -11.769 1.00 91.75 91 LEU A O 1
ATOM 749 N N . ASP A 1 92 ? 2.398 11.311 -11.845 1.00 93.62 92 ASP A N 1
ATOM 750 C CA . ASP A 1 92 ? 2.546 11.154 -13.301 1.00 93.62 92 ASP A CA 1
ATOM 751 C C . ASP A 1 92 ? 2.576 9.677 -13.708 1.00 93.62 92 ASP A C 1
ATOM 753 O O . ASP A 1 92 ? 1.957 9.286 -14.700 1.00 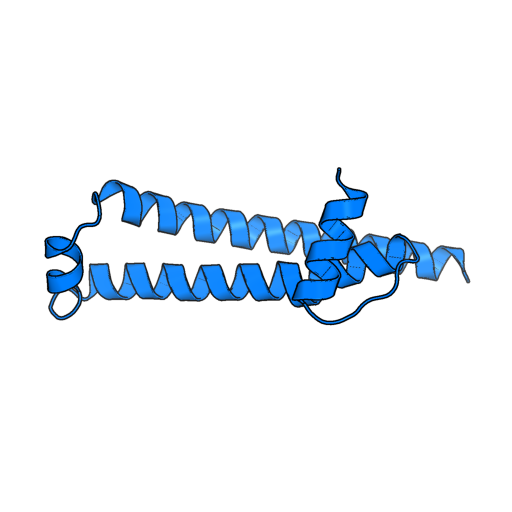93.62 92 ASP A O 1
ATOM 757 N N . ASN A 1 93 ? 3.297 8.851 -12.943 1.00 93.94 93 ASN A N 1
ATOM 758 C CA . ASN A 1 93 ? 3.403 7.414 -13.188 1.00 93.94 93 ASN A CA 1
ATOM 759 C C . ASN A 1 93 ? 2.047 6.727 -13.027 1.00 93.94 93 ASN A C 1
ATOM 761 O O . ASN A 1 93 ? 1.690 5.893 -13.858 1.00 93.94 93 ASN A O 1
ATOM 765 N N . LEU A 1 94 ? 1.279 7.115 -12.006 1.00 92.12 94 LEU A N 1
ATOM 766 C CA . LEU A 1 94 ? -0.073 6.613 -11.784 1.00 92.12 94 LEU A CA 1
ATOM 767 C C . LEU A 1 94 ? -1.004 6.964 -12.950 1.00 92.12 94 LEU A C 1
ATOM 769 O O . LEU A 1 94 ? -1.632 6.074 -13.516 1.00 92.12 94 LEU A O 1
ATOM 773 N N . LEU A 1 95 ? -1.030 8.234 -13.366 1.00 92.56 95 LEU A N 1
ATOM 774 C CA . LEU A 1 95 ? -1.854 8.690 -14.491 1.00 92.56 95 LEU A CA 1
ATOM 775 C C . LEU A 1 95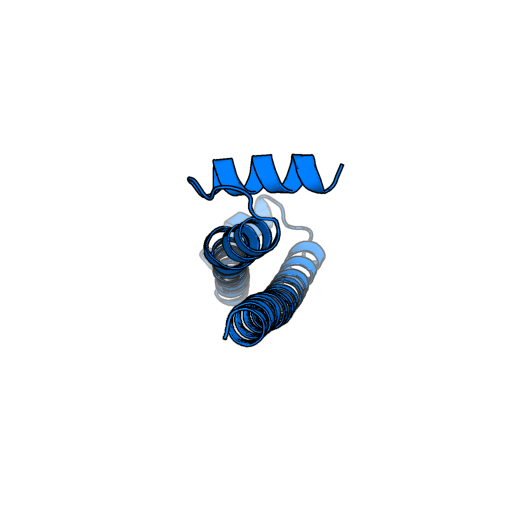 ? -1.478 8.002 -15.811 1.00 92.56 95 LEU A C 1
ATOM 777 O O . LEU A 1 95 ? -2.340 7.741 -16.649 1.00 92.56 95 LEU A O 1
ATOM 781 N N . ARG A 1 96 ? -0.190 7.713 -16.031 1.00 92.69 96 ARG A N 1
ATOM 782 C CA . ARG A 1 96 ? 0.257 6.946 -17.204 1.00 92.69 96 ARG A CA 1
ATOM 783 C C . ARG A 1 96 ? -0.199 5.497 -17.133 1.00 92.69 96 ARG A C 1
ATOM 785 O O . ARG A 1 96 ? -0.712 4.988 -18.121 1.00 92.69 96 ARG A O 1
ATOM 792 N N . ALA A 1 97 ? -0.035 4.848 -15.984 1.00 90.38 97 ALA A N 1
ATOM 793 C CA . ALA A 1 97 ? -0.452 3.464 -15.810 1.00 90.38 97 ALA A CA 1
ATOM 794 C C . ALA A 1 97 ? -1.967 3.287 -15.984 1.00 90.38 97 ALA A C 1
ATOM 796 O O . ALA A 1 97 ? -2.387 2.331 -16.628 1.00 90.38 97 ALA A O 1
ATOM 797 N N . GLU A 1 98 ? -2.776 4.231 -15.497 1.00 90.19 98 GLU A N 1
ATOM 798 C CA . GLU A 1 98 ? -4.228 4.237 -15.711 1.00 90.19 98 GLU A CA 1
ATOM 799 C C . GLU A 1 98 ? -4.585 4.277 -17.206 1.00 90.19 98 GLU A C 1
ATOM 801 O O . GLU A 1 98 ? -5.403 3.484 -17.664 1.00 90.19 98 GLU A O 1
ATOM 806 N N . LYS A 1 99 ? -3.909 5.124 -17.994 1.00 90.25 99 LYS A N 1
ATOM 807 C CA . LYS A 1 99 ? -4.112 5.205 -19.453 1.00 90.25 99 LYS A CA 1
ATOM 808 C C . LYS A 1 99 ? -3.714 3.941 -20.216 1.00 90.25 99 LYS A C 1
ATOM 810 O O . LYS A 1 99 ? -4.211 3.743 -21.315 1.00 90.25 99 LYS A O 1
ATOM 815 N N . LEU A 1 100 ? -2.790 3.139 -19.686 1.00 84.56 100 LEU A N 1
ATOM 816 C CA . LEU A 1 100 ? -2.386 1.864 -20.293 1.00 84.56 100 LEU A CA 1
ATOM 817 C C . LEU A 1 100 ? -3.331 0.713 -19.923 1.00 84.56 100 LEU A C 1
ATOM 819 O O . LEU A 1 100 ? -3.355 -0.298 -20.620 1.00 84.56 100 LEU A O 1
ATOM 823 N N . ALA A 1 101 ? -4.032 0.833 -18.793 1.00 78.25 101 ALA A N 1
ATOM 824 C CA . ALA A 1 101 ? -4.919 -0.198 -18.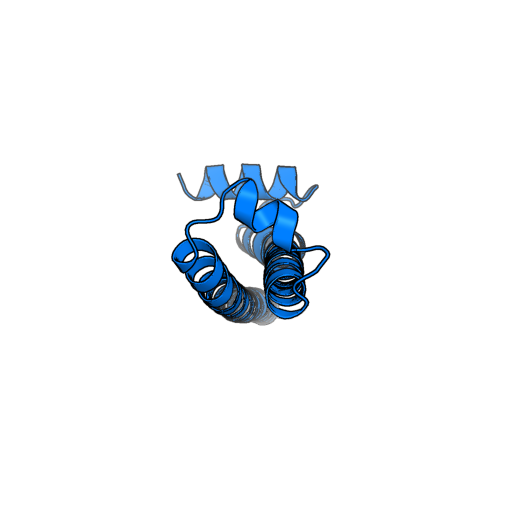262 1.00 78.25 101 ALA A CA 1
ATOM 825 C C . ALA A 1 101 ? -6.382 -0.051 -18.720 1.00 78.25 101 ALA A C 1
ATOM 827 O O . ALA A 1 101 ? -7.132 -1.024 -18.616 1.00 78.25 101 ALA A O 1
ATOM 828 N N . GLY A 1 102 ? -6.784 1.143 -19.172 1.00 62.91 102 GLY A N 1
ATOM 829 C CA . GLY A 1 102 ? -8.100 1.435 -19.759 1.00 62.91 102 GLY A CA 1
ATOM 830 C C . GLY A 1 102 ? -8.136 1.244 -21.268 1.00 62.91 102 GLY A C 1
ATOM 831 O O . GLY A 1 102 ? -9.216 0.850 -21.761 1.00 62.91 102 GLY A O 1
#

pLDDT: mean 93.28, std 7.28, range [61.69, 98.25]

Radius of gyration: 18.14 Å; chains: 1; bounding box: 41×23×51 Å

Secondary structure (DSSP, 8-state):
-HHHHHHHHHHHHHHHHHHHHHHHHHHHHHHHHHHHT---HHHHHHTTT-HHHHHHHHHHHHHHHHHHHIIIIIIHHHHHHHTTPPP-SHHHHHHHHHHHH-

Sequence (102 aa):
MKQSLEQDRWFIVKQLLLLTEKEVKHLRMTSDRIKALDPNLQWIETLENNIEYSEMLDAFVSRFGRLQDTLGDELLPAILRVSLEPTGSQLDNLLRAEKLAG

Foldseek 3Di:
DVVVVLVVLVVQLVVLVVVLVVLVVQLVVLVVVCVVVVDDPVLVVCLVVDVVSVVSVVSNVVSVVVSLCSVQVRNLCSVCVSVVHDDDHSVVSVVVVVVVVD